Protein AF-A0A949HT37-F1 (afdb_monomer_lite)

Structure (mmCIF, N/CA/C/O backbone):
data_AF-A0A949HT37-F1
#
_entry.id   AF-A0A949HT37-F1
#
loop_
_atom_site.group_PDB
_atom_site.id
_atom_site.type_symbol
_atom_site.label_atom_id
_atom_site.label_alt_id
_atom_site.label_comp_id
_atom_site.label_asym_id
_atom_site.label_entity_id
_atom_site.label_seq_id
_atom_site.pdbx_PDB_ins_code
_atom_site.Cartn_x
_atom_site.Cartn_y
_atom_site.Cartn_z
_atom_site.occupancy
_atom_site.B_iso_or_equiv
_atom_site.auth_seq_id
_atom_site.auth_comp_id
_atom_site.auth_asym_id
_atom_site.auth_atom_id
_atom_site.pdbx_PDB_model_num
ATOM 1 N N . MET A 1 1 ? 26.717 -20.169 -54.890 1.00 61.38 1 MET A N 1
ATOM 2 C CA . MET A 1 1 ? 25.660 -19.777 -53.922 1.00 61.38 1 MET A CA 1
ATOM 3 C C . MET A 1 1 ? 26.079 -19.974 -52.463 1.00 61.38 1 MET A C 1
ATOM 5 O O . MET A 1 1 ? 25.908 -19.043 -51.692 1.00 61.38 1 MET A O 1
ATOM 9 N N . LYS A 1 2 ? 26.698 -21.104 -52.083 1.00 57.56 2 LYS A N 1
ATOM 10 C CA . LYS A 1 2 ? 27.120 -21.388 -50.691 1.00 57.56 2 LYS A CA 1
ATOM 11 C C . LYS A 1 2 ? 28.083 -20.354 -50.069 1.00 57.56 2 LYS A C 1
ATOM 13 O O . LYS A 1 2 ? 27.926 -20.002 -48.909 1.00 57.56 2 LYS A O 1
ATOM 18 N N . THR A 1 3 ? 29.009 -19.794 -50.848 1.00 64.50 3 THR A N 1
ATOM 19 C CA . THR A 1 3 ? 29.958 -18.765 -50.374 1.00 64.50 3 THR A CA 1
ATOM 20 C C . THR A 1 3 ? 29.303 -17.422 -50.043 1.00 64.50 3 THR A C 1
ATOM 22 O O . THR A 1 3 ? 29.755 -16.734 -49.137 1.00 64.50 3 THR A O 1
ATOM 25 N N . ARG A 1 4 ? 28.202 -17.063 -50.717 1.00 68.31 4 ARG A N 1
ATOM 26 C CA . ARG A 1 4 ? 27.452 -15.828 -50.428 1.00 68.31 4 ARG A CA 1
ATOM 27 C C . ARG A 1 4 ? 26.664 -15.936 -49.120 1.00 68.31 4 ARG A C 1
ATOM 29 O O . ARG A 1 4 ? 26.586 -14.967 -48.380 1.00 68.31 4 ARG A O 1
ATOM 36 N N . ILE A 1 5 ? 26.146 -17.126 -48.814 1.00 70.75 5 ILE A N 1
ATOM 37 C CA . ILE A 1 5 ? 25.406 -17.397 -47.571 1.00 70.75 5 ILE A CA 1
ATOM 38 C C . ILE A 1 5 ? 26.344 -17.328 -46.357 1.00 70.75 5 ILE A C 1
ATOM 40 O O . ILE A 1 5 ? 26.002 -16.699 -45.360 1.00 70.75 5 ILE A O 1
ATOM 44 N N . LEU A 1 6 ? 27.553 -17.891 -46.465 1.00 70.12 6 LEU A N 1
ATOM 45 C CA . LEU A 1 6 ? 28.562 -17.803 -45.401 1.00 70.12 6 LEU A CA 1
ATOM 46 C C . LEU A 1 6 ? 29.015 -16.358 -45.143 1.00 70.12 6 LEU A C 1
ATOM 48 O O . LEU A 1 6 ? 29.219 -15.977 -43.994 1.00 70.12 6 LEU A O 1
ATOM 52 N N . PHE A 1 7 ? 29.111 -15.535 -46.191 1.00 75.19 7 PHE A N 1
ATOM 53 C CA . PHE A 1 7 ? 29.490 -14.128 -46.049 1.00 75.19 7 PHE A CA 1
ATOM 54 C C . PHE A 1 7 ? 28.403 -13.300 -45.344 1.00 75.19 7 PHE A C 1
ATOM 56 O O . PHE A 1 7 ? 28.711 -12.514 -44.453 1.00 75.19 7 PHE A O 1
ATOM 63 N N . VAL A 1 8 ? 27.125 -13.515 -45.679 1.00 76.19 8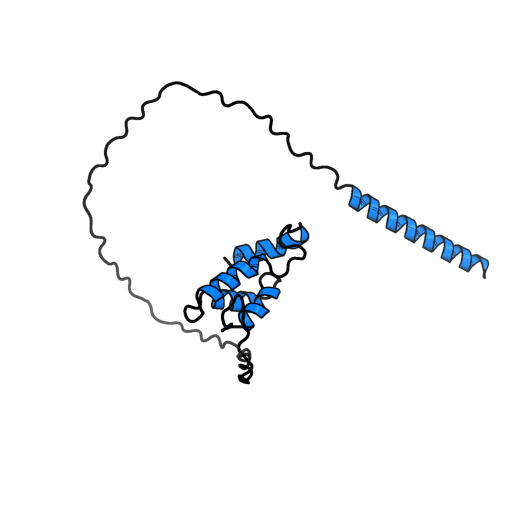 VAL A N 1
ATOM 64 C CA . VAL A 1 8 ? 25.994 -12.817 -45.037 1.00 76.19 8 VAL A CA 1
ATOM 65 C C . VAL A 1 8 ? 25.850 -13.216 -43.566 1.00 76.19 8 VAL A C 1
ATOM 67 O O . VAL A 1 8 ? 25.657 -12.347 -42.717 1.00 76.19 8 VAL A O 1
ATOM 70 N N . ALA A 1 9 ? 26.006 -14.504 -43.247 1.00 74.75 9 ALA A N 1
ATOM 71 C CA . ALA A 1 9 ? 25.986 -14.973 -41.863 1.00 74.75 9 ALA A CA 1
ATOM 72 C C . ALA A 1 9 ? 27.134 -14.360 -41.040 1.00 74.75 9 ALA A C 1
ATOM 74 O O . ALA A 1 9 ? 26.908 -13.899 -39.924 1.00 74.75 9 ALA A O 1
ATOM 75 N N . GLY A 1 10 ? 28.342 -14.276 -41.611 1.00 80.12 10 GLY A N 1
ATOM 76 C CA . GLY A 1 10 ? 29.484 -13.631 -40.960 1.00 80.12 10 GLY A CA 1
ATOM 77 C C . GLY A 1 10 ? 29.253 -12.143 -40.678 1.00 80.12 10 GLY A C 1
ATOM 78 O O . GLY A 1 10 ? 29.500 -11.682 -39.566 1.00 80.12 10 GLY A O 1
ATOM 79 N N . VAL A 1 11 ? 28.713 -11.396 -41.647 1.00 84.94 11 VAL A N 1
ATOM 80 C CA . VAL A 1 11 ? 28.423 -9.959 -41.490 1.00 84.94 11 VAL A CA 1
ATOM 81 C C . VAL A 1 11 ? 27.362 -9.706 -40.412 1.00 84.94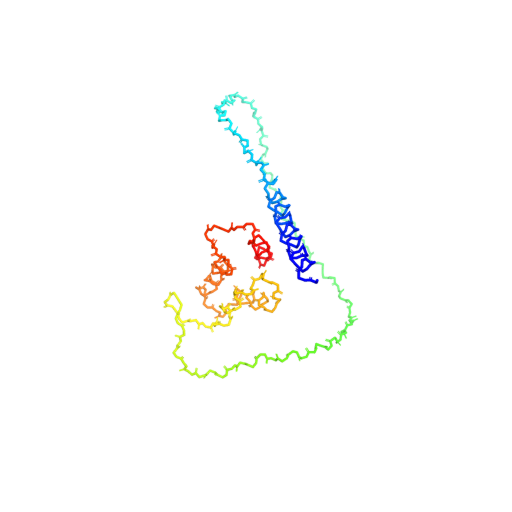 11 VAL A C 1
ATOM 83 O O . VAL A 1 11 ? 27.522 -8.784 -39.614 1.00 84.94 11 VAL A O 1
ATOM 86 N N . MET A 1 12 ? 26.322 -10.542 -40.328 1.00 83.19 12 MET A N 1
ATOM 87 C CA . MET A 1 12 ? 25.287 -10.417 -39.292 1.00 83.19 12 MET A CA 1
ATOM 88 C C . MET A 1 12 ? 25.827 -10.653 -37.877 1.00 83.19 12 MET A C 1
ATOM 90 O O . MET A 1 12 ? 25.460 -9.926 -36.955 1.00 83.19 12 MET A O 1
ATOM 94 N N . VAL A 1 13 ? 26.734 -11.618 -37.698 1.00 87.19 13 VAL A N 1
ATOM 95 C CA . VAL A 1 13 ? 27.365 -11.874 -36.392 1.00 87.19 13 VAL A CA 1
ATOM 96 C C . VAL A 1 13 ? 28.237 -10.692 -35.968 1.00 87.19 13 VAL A C 1
ATOM 98 O O . VAL A 1 13 ? 28.165 -10.256 -34.821 1.00 87.19 13 VAL A O 1
ATOM 101 N N . VAL A 1 14 ? 29.011 -10.117 -36.892 1.00 85.88 14 VAL A N 1
ATOM 102 C CA . VAL A 1 14 ? 29.841 -8.936 -36.602 1.00 85.88 14 VAL A CA 1
ATOM 103 C C . VAL A 1 14 ? 28.974 -7.725 -36.241 1.00 85.88 14 VAL A C 1
ATOM 105 O O . VAL A 1 14 ? 29.271 -7.035 -35.267 1.00 85.88 14 VAL A O 1
ATOM 108 N N . LEU A 1 15 ? 27.867 -7.498 -36.955 1.00 85.88 15 LEU A N 1
ATOM 109 C CA . LEU A 1 15 ? 26.906 -6.436 -36.633 1.00 85.88 15 LEU A CA 1
ATOM 110 C C . LEU A 1 15 ? 26.286 -6.617 -35.243 1.00 85.88 15 LEU A C 1
ATOM 112 O O . LEU A 1 15 ? 26.249 -5.658 -34.474 1.00 85.88 15 LEU A O 1
ATOM 116 N N . ALA A 1 16 ? 25.875 -7.837 -34.885 1.00 83.25 16 ALA A N 1
ATOM 117 C CA . ALA A 1 16 ? 25.324 -8.132 -33.563 1.00 83.25 16 ALA A CA 1
ATOM 118 C C . ALA A 1 16 ? 26.333 -7.829 -32.439 1.00 83.25 16 ALA A C 1
ATOM 120 O O . ALA A 1 16 ? 25.987 -7.181 -31.447 1.00 83.25 16 ALA A O 1
ATOM 121 N N . ILE A 1 17 ? 27.604 -8.206 -32.623 1.00 85.69 17 ILE A N 1
ATOM 122 C CA . ILE A 1 17 ? 28.677 -7.933 -31.653 1.00 85.69 17 ILE A CA 1
ATOM 123 C C . ILE A 1 17 ? 28.914 -6.424 -31.498 1.00 85.69 17 ILE A C 1
ATOM 125 O O . ILE A 1 17 ? 29.035 -5.938 -30.372 1.00 85.69 17 ILE A O 1
ATOM 129 N N . ILE A 1 18 ? 28.927 -5.665 -32.600 1.00 86.38 18 ILE A N 1
ATOM 130 C CA . ILE A 1 18 ? 29.091 -4.203 -32.559 1.00 86.38 18 ILE A CA 1
ATOM 131 C C . ILE A 1 18 ? 27.913 -3.550 -31.824 1.00 86.38 18 ILE A C 1
ATOM 133 O O . ILE A 1 18 ? 28.127 -2.693 -30.967 1.00 86.38 18 ILE A O 1
ATOM 137 N N . THR A 1 19 ? 26.674 -3.977 -32.090 1.00 81.75 19 THR A N 1
ATOM 138 C CA . THR A 1 19 ? 25.497 -3.427 -31.396 1.00 81.75 19 THR A CA 1
ATOM 139 C C . THR A 1 19 ? 25.506 -3.716 -29.894 1.00 81.75 19 THR A C 1
ATOM 141 O O . THR A 1 19 ? 25.192 -2.824 -29.104 1.00 81.75 19 THR A O 1
ATOM 144 N N . ALA A 1 20 ? 25.941 -4.911 -29.481 1.00 83.00 20 ALA A N 1
ATOM 145 C CA . ALA A 1 20 ? 26.067 -5.267 -28.070 1.00 83.00 20 ALA A CA 1
ATOM 146 C C . ALA A 1 20 ? 27.143 -4.426 -27.359 1.00 83.00 20 ALA A C 1
ATOM 148 O O . ALA A 1 20 ? 26.904 -3.919 -26.263 1.00 83.00 20 ALA A O 1
ATOM 149 N N . GLN A 1 21 ? 28.297 -4.207 -28.001 1.00 77.56 21 GLN A N 1
ATOM 150 C CA . GLN A 1 21 ? 29.368 -3.354 -27.469 1.00 77.56 21 GLN A CA 1
ATOM 151 C C . GLN A 1 21 ? 28.911 -1.902 -27.271 1.00 77.56 21 GLN A C 1
ATOM 153 O O . GLN A 1 21 ? 29.155 -1.321 -26.215 1.00 77.56 21 GLN A O 1
ATOM 158 N N . VAL A 1 22 ? 28.175 -1.326 -28.229 1.00 81.31 22 VAL A N 1
ATOM 159 C CA . VAL A 1 22 ? 27.661 0.051 -28.111 1.00 81.31 22 VAL A CA 1
ATOM 160 C C . VAL A 1 22 ? 26.646 0.188 -26.967 1.00 81.31 22 VAL A C 1
ATOM 162 O O . VAL A 1 22 ? 26.676 1.195 -26.254 1.00 81.31 22 VAL A O 1
ATOM 165 N N . LEU A 1 23 ? 25.784 -0.812 -26.739 1.00 74.50 23 LEU A N 1
ATOM 166 C CA . LEU A 1 23 ? 24.853 -0.805 -25.601 1.00 74.50 23 LEU A CA 1
ATOM 167 C C . LEU A 1 23 ? 25.593 -0.845 -24.252 1.00 74.50 23 LEU A C 1
ATOM 169 O O . LEU A 1 23 ? 25.264 -0.077 -23.347 1.00 74.50 23 LEU A O 1
ATOM 173 N N . ILE A 1 24 ? 26.623 -1.688 -24.131 1.00 75.25 24 ILE A N 1
ATOM 174 C CA . ILE A 1 24 ? 27.413 -1.836 -22.898 1.00 75.25 24 ILE A CA 1
ATOM 175 C C . ILE A 1 24 ? 28.224 -0.565 -22.606 1.00 75.25 24 ILE A C 1
ATOM 177 O O . ILE A 1 24 ? 28.269 -0.114 -21.458 1.00 75.25 24 ILE A O 1
ATOM 181 N N . SER A 1 25 ? 28.822 0.062 -23.626 1.00 67.50 25 SER A N 1
ATOM 182 C CA . SER A 1 25 ? 29.553 1.326 -23.460 1.00 67.50 25 SER A CA 1
ATOM 183 C C . SER A 1 25 ? 28.646 2.488 -23.049 1.00 67.50 25 SER A C 1
ATOM 185 O O . SER A 1 25 ? 29.049 3.299 -22.221 1.00 67.50 25 SER A O 1
ATOM 187 N N . ARG A 1 26 ? 27.406 2.563 -23.555 1.00 69.81 26 ARG A N 1
ATOM 188 C CA . ARG A 1 26 ? 26.448 3.600 -23.124 1.00 69.81 26 ARG A CA 1
ATOM 189 C C . ARG A 1 26 ? 26.009 3.432 -21.671 1.00 69.81 26 ARG A C 1
ATOM 191 O O . ARG A 1 26 ? 25.834 4.429 -20.978 1.00 69.81 26 ARG A O 1
ATOM 198 N N . HIS A 1 27 ? 25.882 2.195 -21.195 1.00 58.91 27 HIS A N 1
ATOM 199 C CA . HIS A 1 27 ? 25.492 1.919 -19.811 1.00 58.91 27 HIS A CA 1
ATOM 200 C C . HIS A 1 27 ? 26.626 2.180 -18.800 1.00 58.91 27 HIS A C 1
ATOM 202 O O . HIS A 1 27 ? 26.377 2.440 -17.627 1.00 58.91 27 HIS A O 1
ATOM 208 N N . SER A 1 28 ? 27.888 2.150 -19.239 1.00 60.50 28 SER A N 1
ATOM 209 C CA . SER A 1 28 ? 29.060 2.301 -18.361 1.00 60.50 28 SER A CA 1
ATOM 210 C C . SER A 1 28 ? 29.554 3.745 -18.189 1.00 60.50 28 SER A C 1
ATOM 212 O O . SER A 1 28 ? 30.434 3.992 -17.362 1.00 60.50 28 SER A O 1
ATOM 214 N N . SER A 1 29 ? 28.951 4.721 -18.880 1.00 54.12 29 SER A N 1
ATOM 215 C CA . SER A 1 29 ? 29.219 6.155 -18.673 1.00 54.12 29 SER A CA 1
ATOM 216 C C . SER A 1 29 ? 28.551 6.754 -17.425 1.00 54.12 29 SER A C 1
ATOM 218 O O . SER A 1 29 ? 28.754 7.932 -17.145 1.00 54.12 29 SER A O 1
ATOM 220 N N . ILE A 1 30 ? 27.836 5.965 -16.616 1.00 56.72 30 ILE A N 1
ATOM 221 C CA . ILE A 1 30 ? 27.421 6.370 -15.263 1.00 56.72 30 ILE A CA 1
ATOM 222 C C . ILE A 1 30 ? 28.535 5.981 -14.270 1.00 56.72 30 ILE A C 1
ATOM 224 O O . ILE A 1 30 ? 28.471 5.000 -13.537 1.00 56.72 30 ILE A O 1
ATOM 228 N N . ARG A 1 31 ? 29.624 6.749 -14.301 1.00 52.25 31 ARG A N 1
ATOM 229 C CA . ARG A 1 31 ? 30.742 6.780 -13.338 1.00 52.25 31 ARG A CA 1
ATOM 230 C C . ARG A 1 31 ? 31.000 8.267 -13.084 1.00 52.25 31 ARG A C 1
ATOM 232 O O . ARG A 1 31 ? 31.114 9.003 -14.050 1.00 52.25 31 ARG A O 1
ATOM 239 N N . LYS A 1 32 ? 31.147 8.821 -11.887 1.00 51.16 32 LYS A N 1
ATOM 240 C CA . LYS A 1 32 ? 31.226 8.367 -10.497 1.00 51.16 32 LYS A CA 1
ATOM 241 C C . LYS A 1 32 ? 30.695 9.562 -9.699 1.00 51.16 32 LYS A C 1
ATOM 243 O O . LYS A 1 32 ? 31.223 10.656 -9.881 1.00 51.16 32 LYS A O 1
ATOM 248 N N . PHE A 1 33 ? 29.688 9.388 -8.851 1.00 52.25 33 PHE A N 1
ATOM 249 C CA . PHE A 1 33 ? 29.377 10.419 -7.864 1.00 52.25 33 PHE A CA 1
ATOM 250 C C . PHE A 1 33 ? 30.279 10.165 -6.657 1.00 52.25 33 PHE A C 1
ATOM 252 O O . PHE A 1 33 ? 30.077 9.216 -5.903 1.00 52.25 33 PHE A O 1
ATOM 259 N N . GLU A 1 34 ? 31.348 10.945 -6.560 1.00 56.03 34 GLU A N 1
ATOM 260 C CA . GLU A 1 34 ? 32.193 11.021 -5.374 1.00 56.03 34 GLU A CA 1
ATOM 261 C C . GLU A 1 34 ? 31.433 11.866 -4.341 1.00 56.03 34 GLU A C 1
ATOM 263 O O . GLU A 1 34 ? 31.155 13.035 -4.621 1.00 56.03 34 GLU A O 1
ATOM 268 N N . PRO A 1 35 ? 31.003 11.307 -3.195 1.00 65.38 35 PRO A N 1
ATOM 269 C CA . PRO A 1 35 ? 30.340 12.116 -2.187 1.00 65.38 35 PRO A CA 1
ATOM 270 C C . PRO A 1 35 ? 31.348 13.134 -1.635 1.00 65.38 35 PRO A C 1
ATOM 272 O O . PRO A 1 35 ? 32.500 12.767 -1.378 1.00 65.38 35 PRO A O 1
ATOM 275 N N . PRO A 1 36 ? 30.951 14.402 -1.429 1.00 65.75 36 PRO A N 1
ATOM 276 C CA . PRO A 1 36 ? 31.818 15.372 -0.787 1.00 65.75 36 PRO A CA 1
ATOM 277 C C . PRO A 1 36 ? 32.190 14.848 0.599 1.00 65.75 36 PRO A C 1
ATOM 279 O O . PRO A 1 36 ? 31.339 14.579 1.446 1.00 65.75 36 PRO A O 1
ATOM 282 N N . ARG A 1 37 ? 33.493 14.672 0.808 1.00 57.62 37 ARG A N 1
ATOM 283 C CA . ARG A 1 37 ? 34.084 14.353 2.099 1.00 57.62 37 ARG A CA 1
ATOM 284 C C . ARG A 1 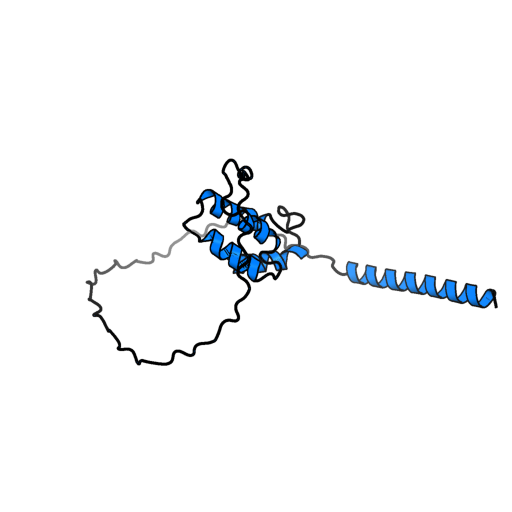37 ? 33.813 15.534 3.025 1.00 57.62 37 ARG A C 1
ATOM 286 O O . ARG A 1 37 ? 34.491 16.553 2.940 1.00 57.62 37 ARG A O 1
ATOM 293 N N . THR A 1 38 ? 32.806 15.409 3.880 1.00 59.16 38 THR A N 1
ATOM 294 C CA . THR A 1 38 ? 32.566 16.352 4.970 1.00 59.16 38 THR A CA 1
ATOM 295 C C . THR A 1 38 ? 33.770 16.290 5.906 1.00 59.16 38 THR A C 1
ATOM 297 O O . THR A 1 38 ? 33.906 15.362 6.703 1.00 59.16 38 THR A O 1
ATOM 300 N N . GLU A 1 39 ? 34.693 17.242 5.772 1.00 57.47 39 GLU A N 1
ATOM 301 C CA . GLU A 1 39 ? 35.688 17.494 6.804 1.00 57.47 39 GLU A CA 1
ATOM 302 C C . GLU A 1 39 ? 34.955 17.892 8.084 1.00 57.47 39 GLU A C 1
ATOM 304 O O . GLU A 1 39 ? 34.189 18.855 8.126 1.00 57.47 39 GLU A O 1
ATOM 309 N N . LEU A 1 40 ? 35.185 17.104 9.130 1.00 56.12 40 LEU A N 1
ATOM 310 C CA . LEU A 1 40 ? 34.707 17.337 10.479 1.00 56.12 40 LEU A CA 1
ATOM 311 C C . LEU A 1 40 ? 35.416 18.578 11.044 1.00 56.12 40 LEU A C 1
ATOM 313 O O . LEU A 1 40 ? 36.448 18.476 11.710 1.00 56.12 40 LEU A O 1
ATOM 317 N N . THR A 1 41 ? 34.884 19.765 10.766 1.00 54.06 41 THR A N 1
ATOM 318 C CA . THR A 1 41 ? 35.311 20.989 11.439 1.00 54.06 41 THR A CA 1
ATOM 319 C C . THR A 1 41 ? 34.818 20.955 12.882 1.00 54.06 41 THR A C 1
ATOM 321 O O . THR A 1 41 ? 33.631 20.994 13.196 1.00 54.06 41 THR A O 1
ATOM 324 N N . LYS A 1 42 ? 35.795 20.822 13.777 1.00 63.47 42 LYS A N 1
ATOM 325 C CA . LYS A 1 42 ? 35.689 20.948 15.230 1.00 63.47 42 LYS A CA 1
ATOM 326 C C . LYS A 1 42 ? 34.826 22.173 15.599 1.00 63.47 42 LYS A C 1
ATOM 328 O O . LYS A 1 42 ? 35.110 23.259 15.093 1.00 63.47 42 LYS A O 1
ATOM 333 N N . PRO A 1 43 ? 33.814 22.047 16.477 1.00 52.00 43 PRO A N 1
ATOM 334 C CA . PRO A 1 43 ? 32.979 23.180 16.852 1.00 52.00 43 PRO A CA 1
ATOM 335 C C . PRO A 1 43 ? 33.803 24.195 17.653 1.00 52.00 43 PRO A C 1
ATOM 337 O O . PRO A 1 43 ? 34.215 23.944 18.787 1.00 52.00 43 PRO A O 1
ATOM 340 N N . THR A 1 44 ? 34.050 25.351 17.042 1.00 55.06 44 THR A N 1
ATOM 341 C CA . THR A 1 44 ? 34.496 26.562 17.732 1.00 55.06 44 THR A CA 1
ATOM 342 C C . THR A 1 44 ? 33.300 27.126 18.482 1.00 55.06 44 THR A C 1
ATOM 344 O O . THR A 1 44 ? 32.320 27.530 17.866 1.00 55.06 44 THR A O 1
ATOM 347 N N . VAL A 1 45 ? 33.376 27.134 19.811 1.00 60.66 45 VAL A N 1
ATOM 348 C CA . VAL A 1 45 ? 32.411 27.796 20.694 1.00 60.66 45 VAL A CA 1
ATOM 349 C C . VAL A 1 45 ? 32.524 29.312 20.492 1.00 60.66 45 VAL A C 1
ATOM 351 O O . VAL A 1 45 ? 33.583 29.866 20.797 1.00 60.66 45 VAL A O 1
ATOM 354 N N . PRO A 1 46 ? 31.479 30.024 20.030 1.00 56.16 46 PRO A N 1
ATOM 355 C CA . PRO A 1 46 ? 31.421 31.466 20.166 1.00 56.16 46 PRO A CA 1
ATOM 356 C C . PRO A 1 46 ? 30.869 31.803 21.554 1.00 56.16 46 PRO A C 1
ATOM 358 O O . PRO A 1 46 ? 29.681 31.673 21.846 1.00 56.16 46 PRO A O 1
ATOM 361 N N . THR A 1 47 ? 31.784 32.231 22.415 1.00 58.50 47 THR A N 1
ATOM 362 C CA . THR A 1 47 ? 31.501 32.992 23.629 1.00 58.50 47 THR A CA 1
ATOM 363 C C . THR A 1 47 ? 31.021 34.403 23.264 1.00 58.50 47 THR A C 1
ATOM 365 O O . THR A 1 47 ? 31.592 35.037 22.382 1.00 58.50 47 THR A O 1
ATOM 368 N N . ALA A 1 48 ? 30.059 34.889 24.057 1.00 50.94 48 ALA A N 1
ATOM 369 C CA . ALA A 1 48 ? 29.656 36.283 24.294 1.00 50.94 48 ALA A CA 1
ATOM 370 C C . ALA A 1 48 ? 28.493 36.893 23.474 1.00 50.94 48 ALA A C 1
ATOM 372 O O . ALA A 1 48 ? 28.654 37.444 22.393 1.00 50.94 48 ALA A O 1
ATOM 373 N N . ALA A 1 49 ? 27.345 36.915 24.162 1.00 53.66 49 ALA A N 1
ATOM 374 C CA . ALA A 1 49 ? 26.579 38.114 24.523 1.00 53.66 49 ALA A CA 1
ATOM 375 C C . ALA A 1 49 ? 25.885 38.938 23.419 1.00 53.66 49 ALA A C 1
ATOM 377 O O . ALA A 1 49 ? 26.429 39.903 22.893 1.00 53.66 49 ALA A O 1
ATOM 378 N N . ALA A 1 50 ? 24.580 38.698 23.269 1.00 51.06 50 ALA A N 1
ATOM 379 C CA . ALA A 1 50 ? 23.606 39.762 23.036 1.00 51.06 50 ALA A CA 1
ATOM 380 C C . ALA A 1 50 ? 22.307 39.429 23.787 1.00 51.06 50 ALA A C 1
ATOM 382 O O . ALA A 1 50 ? 21.566 38.516 23.431 1.00 51.06 50 ALA A O 1
ATOM 383 N N . ILE A 1 51 ? 22.071 40.152 24.880 1.00 55.66 51 ILE A N 1
ATOM 384 C CA . ILE A 1 51 ? 20.847 40.106 25.682 1.00 55.66 51 ILE A CA 1
ATOM 385 C C . ILE A 1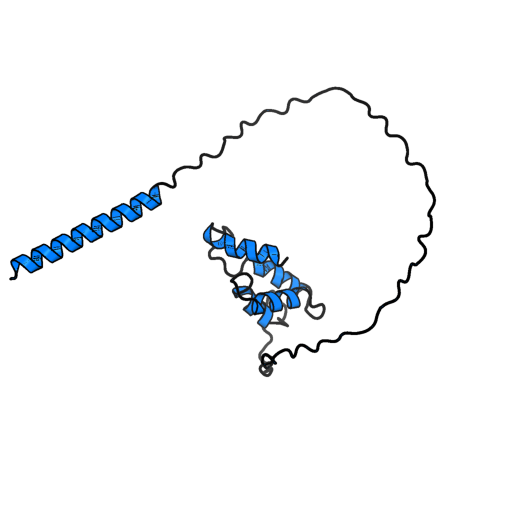 51 ? 19.725 40.724 24.839 1.00 55.66 51 ILE A C 1
ATOM 387 O O . ILE A 1 51 ? 19.659 41.945 24.702 1.00 55.66 51 ILE A O 1
ATOM 391 N N . ILE A 1 52 ? 18.836 39.900 24.279 1.00 55.94 52 ILE A N 1
ATOM 392 C CA . ILE A 1 52 ? 17.551 40.379 23.760 1.00 55.94 52 ILE A CA 1
ATOM 393 C C . ILE A 1 52 ? 16.570 40.383 24.930 1.00 55.94 52 ILE A C 1
ATOM 395 O O . ILE A 1 52 ? 16.154 39.348 25.447 1.00 55.94 52 ILE A O 1
ATOM 399 N N . LYS A 1 53 ? 16.245 41.594 25.373 1.00 53.44 53 LYS A N 1
ATOM 400 C CA . LYS A 1 53 ? 15.220 41.899 26.365 1.00 53.44 53 LYS A CA 1
ATOM 401 C C . LYS A 1 53 ? 13.859 41.479 25.802 1.00 53.44 53 LYS A C 1
ATOM 403 O O . LYS A 1 53 ? 13.337 42.147 24.917 1.00 53.44 53 LYS A O 1
ATOM 408 N N . VAL A 1 54 ? 13.308 40.374 26.299 1.00 62.50 54 VAL A N 1
ATOM 409 C CA . VAL A 1 54 ? 11.937 39.929 26.010 1.00 62.50 54 VAL A CA 1
ATOM 410 C C . VAL A 1 54 ? 10.966 40.832 26.785 1.00 62.50 54 VAL A C 1
ATOM 412 O O . VAL A 1 54 ? 11.024 40.835 28.018 1.00 62.50 54 VAL A O 1
ATOM 415 N N . PRO A 1 55 ? 10.099 41.629 26.133 1.00 55.88 55 PRO A N 1
ATOM 416 C CA . PRO A 1 55 ? 8.981 42.256 26.822 1.00 55.88 55 PRO A CA 1
ATOM 417 C C . PRO A 1 55 ? 7.912 41.205 27.156 1.00 55.88 55 PRO A C 1
ATOM 419 O O . PRO A 1 55 ? 7.625 40.305 26.369 1.00 55.88 55 PRO A O 1
ATOM 422 N N . ALA A 1 56 ? 7.369 41.321 28.366 1.00 64.88 56 ALA A N 1
ATOM 423 C CA . ALA A 1 56 ? 6.342 40.453 28.928 1.00 64.88 56 ALA A CA 1
ATOM 424 C C . ALA A 1 56 ? 5.054 40.438 28.076 1.00 64.88 56 ALA A C 1
ATOM 426 O O . ALA A 1 56 ? 4.706 41.471 27.503 1.00 64.88 56 ALA A O 1
ATOM 427 N N . PRO A 1 57 ? 4.312 39.316 28.023 1.00 61.62 57 PRO A N 1
ATOM 428 C CA . PRO A 1 57 ? 3.022 39.277 27.349 1.00 61.62 57 PRO A CA 1
ATOM 429 C C . PRO A 1 57 ? 1.983 40.077 28.146 1.00 61.62 57 PRO A C 1
ATOM 431 O O . PRO A 1 57 ? 1.609 39.716 29.266 1.00 61.62 57 PRO A O 1
ATOM 434 N N . GLU A 1 58 ? 1.522 41.176 27.551 1.00 58.16 58 GLU A N 1
ATOM 435 C CA . GLU A 1 58 ? 0.318 41.886 27.969 1.00 58.16 58 GLU A CA 1
ATOM 436 C C . GLU A 1 58 ? -0.907 40.980 27.808 1.00 58.16 58 GLU A C 1
ATOM 438 O O . GLU A 1 58 ? -1.103 40.302 26.800 1.00 58.16 58 GLU A O 1
ATOM 443 N N . LYS A 1 59 ? -1.734 40.962 28.853 1.00 57.88 59 LYS A N 1
ATOM 444 C CA . LYS A 1 59 ? -3.024 40.280 28.888 1.00 57.88 59 LYS A CA 1
ATOM 445 C C . LYS A 1 59 ? -4.025 41.111 28.087 1.00 57.88 59 LYS A C 1
ATOM 447 O O . LYS A 1 59 ? -4.533 42.098 28.615 1.00 57.88 59 LYS A O 1
ATOM 452 N N . THR A 1 60 ? -4.337 40.712 26.858 1.00 57.72 60 THR A N 1
ATOM 453 C CA . THR A 1 60 ? -5.440 41.321 26.098 1.00 57.72 60 THR A CA 1
ATOM 454 C C . THR A 1 60 ? -6.692 40.430 26.176 1.00 57.72 60 THR A C 1
ATOM 456 O O . THR A 1 60 ? -6.600 39.237 25.880 1.00 57.72 60 THR A O 1
ATOM 459 N N . PRO A 1 61 ? -7.841 40.967 26.633 1.00 56.81 61 PRO A N 1
ATOM 460 C CA . PRO A 1 61 ? -9.084 40.221 26.832 1.00 56.81 61 PRO A CA 1
ATOM 461 C C . PRO A 1 61 ? -9.735 39.663 25.562 1.00 56.81 61 PRO A C 1
ATOM 463 O O . PRO A 1 61 ? -9.656 40.239 24.483 1.00 56.81 61 PRO A O 1
ATOM 466 N N . LEU A 1 62 ? -10.440 38.551 25.779 1.00 57.75 62 LEU A N 1
ATOM 467 C CA . LEU A 1 62 ? -11.366 37.857 24.890 1.00 57.75 62 LEU A CA 1
ATOM 468 C C . LEU A 1 62 ? -12.394 38.833 24.274 1.00 57.75 62 LEU A C 1
ATOM 470 O O . LEU A 1 62 ? -13.293 39.298 24.975 1.00 57.75 62 LEU A O 1
ATOM 474 N N . GLU A 1 63 ? -12.302 39.098 22.970 1.00 56.00 63 GLU A N 1
ATOM 475 C CA . GLU A 1 63 ? -13.408 39.672 22.199 1.00 56.00 63 GLU A CA 1
ATOM 476 C C . GLU A 1 63 ? -14.116 38.578 21.399 1.00 56.00 63 GLU A C 1
ATOM 478 O O . GLU A 1 63 ? -13.517 37.793 20.662 1.00 56.00 63 GLU A O 1
ATOM 483 N N . ALA A 1 64 ? -15.425 38.519 21.620 1.00 54.50 64 ALA A N 1
ATOM 484 C CA . ALA A 1 64 ? -16.359 37.608 21.001 1.00 54.50 64 ALA A CA 1
ATOM 485 C C . ALA A 1 64 ? -16.491 37.902 19.502 1.00 54.50 64 ALA A C 1
ATOM 487 O O . ALA A 1 64 ? -16.975 38.961 19.105 1.00 54.50 64 ALA A O 1
ATOM 488 N N . ILE A 1 65 ? -16.125 36.932 18.666 1.00 54.97 65 ILE A N 1
ATOM 489 C CA . ILE A 1 65 ? -16.496 36.935 17.251 1.00 54.97 65 ILE A CA 1
ATOM 490 C C . ILE A 1 65 ? -17.894 36.337 17.116 1.00 54.97 65 ILE A C 1
ATOM 492 O O . ILE A 1 65 ? -18.115 35.128 17.184 1.00 54.97 65 ILE A O 1
ATOM 496 N N . THR A 1 66 ? -18.838 37.258 16.981 1.00 47.19 66 THR A N 1
ATOM 497 C CA . THR A 1 66 ? -20.240 37.052 16.652 1.00 47.19 66 THR A CA 1
ATOM 498 C C . THR A 1 66 ? -20.400 36.314 15.324 1.00 47.19 66 THR A C 1
ATOM 500 O O . THR A 1 66 ? -19.780 36.635 14.313 1.00 47.19 66 THR A O 1
ATOM 503 N N . SER A 1 67 ? -21.297 35.335 15.371 1.00 50.69 67 SER A N 1
ATOM 504 C CA . SER A 1 67 ? -21.858 34.551 14.277 1.00 50.69 67 SER A CA 1
ATOM 505 C C . SER A 1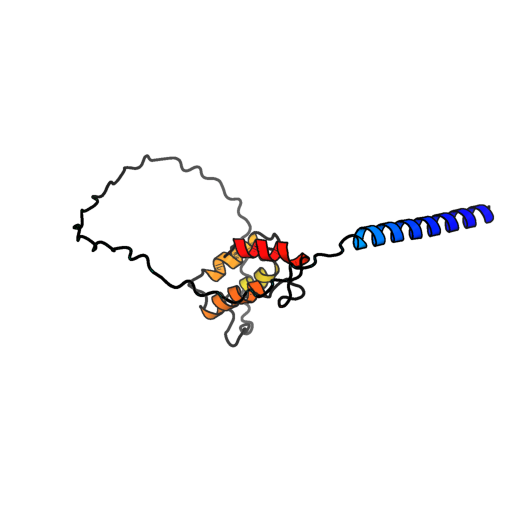 67 ? -22.260 35.411 13.070 1.00 50.69 67 SER A C 1
ATOM 507 O O . SER A 1 67 ? -23.138 36.264 13.186 1.00 50.69 67 SER A O 1
ATOM 509 N N . SER A 1 68 ? -21.662 35.150 11.903 1.00 55.28 68 SER A N 1
ATOM 510 C CA . SER A 1 68 ? -22.183 35.609 10.611 1.00 55.28 68 SER A CA 1
ATOM 511 C C . SER A 1 68 ? -22.665 34.395 9.824 1.00 55.28 68 SER A C 1
ATOM 513 O O . SER A 1 68 ? -21.912 33.710 9.133 1.00 55.28 68 SER A O 1
ATOM 515 N N . ARG A 1 69 ? -23.948 34.092 10.022 1.00 46.62 69 ARG A N 1
ATOM 516 C CA . ARG A 1 69 ? -24.743 33.152 9.236 1.00 46.62 69 ARG A CA 1
ATOM 517 C C . ARG A 1 69 ? -25.034 33.832 7.901 1.00 46.62 69 ARG A C 1
ATOM 519 O O . ARG A 1 69 ? -25.900 34.696 7.842 1.00 46.62 69 ARG A O 1
ATOM 526 N N . GLN A 1 70 ? -24.281 33.482 6.865 1.00 52.19 70 GLN A N 1
ATOM 527 C CA . GLN A 1 70 ? -24.555 33.947 5.511 1.00 52.19 70 GLN A CA 1
ATOM 528 C C . GLN A 1 70 ? -25.453 32.931 4.808 1.00 52.19 70 GLN A C 1
ATOM 530 O O . GLN A 1 70 ? -25.098 31.762 4.655 1.00 52.19 70 GLN A O 1
ATOM 535 N N . ASP A 1 71 ? -26.646 33.401 4.461 1.00 52.09 71 ASP A N 1
ATOM 536 C CA . ASP A 1 71 ? -27.708 32.650 3.814 1.00 52.09 71 ASP A CA 1
ATOM 537 C C . ASP A 1 71 ? -27.291 32.064 2.460 1.00 52.09 71 ASP A C 1
ATOM 539 O O . ASP A 1 71 ? -26.587 32.674 1.651 1.00 52.09 71 ASP A O 1
ATOM 543 N N . ALA A 1 72 ? -27.777 30.847 2.236 1.00 51.34 72 ALA A N 1
ATOM 544 C CA . ALA A 1 72 ? -27.654 30.083 1.011 1.00 51.34 72 ALA A CA 1
ATOM 545 C C . ALA A 1 72 ? -28.491 30.680 -0.134 1.00 51.34 72 ALA A C 1
ATOM 547 O O . ALA A 1 72 ? -29.631 31.096 0.086 1.00 51.34 72 ALA A O 1
ATOM 548 N N . PRO A 1 73 ? -28.024 30.560 -1.386 1.00 55.81 73 PRO A N 1
ATOM 549 C CA . PRO A 1 73 ? -28.897 30.426 -2.538 1.00 55.81 73 PRO A CA 1
ATOM 550 C C . PRO A 1 73 ? -29.095 28.945 -2.873 1.00 55.81 73 PRO A C 1
ATOM 552 O O . PRO A 1 73 ? -28.151 28.166 -3.006 1.00 55.81 73 PRO A O 1
ATOM 555 N N . ALA A 1 74 ? -30.364 28.581 -3.014 1.00 46.88 74 ALA A N 1
ATOM 556 C CA . ALA A 1 74 ? -30.822 27.285 -3.468 1.00 46.88 74 ALA A CA 1
ATOM 557 C C . ALA A 1 74 ? -30.471 27.008 -4.944 1.00 46.88 74 ALA A C 1
ATOM 559 O O . ALA A 1 74 ? -30.408 27.916 -5.768 1.00 46.88 74 ALA A O 1
ATOM 560 N N . ALA A 1 75 ? -30.408 25.706 -5.241 1.00 44.94 75 ALA A N 1
ATOM 561 C CA . ALA A 1 75 ? -30.587 25.058 -6.541 1.00 44.94 75 ALA A CA 1
ATOM 562 C C . ALA A 1 75 ? -29.423 25.090 -7.553 1.00 44.94 75 ALA A C 1
ATOM 564 O O . ALA A 1 75 ? -29.252 26.025 -8.328 1.00 44.94 75 ALA A O 1
ATOM 565 N N . SER A 1 76 ? -28.753 23.939 -7.684 1.00 44.25 76 SER A N 1
ATOM 566 C CA . SER A 1 76 ? -28.864 23.102 -8.894 1.00 44.25 76 SER A CA 1
ATOM 567 C C . SER A 1 76 ? -28.295 21.708 -8.625 1.00 44.25 76 SER A C 1
ATOM 569 O O . SER A 1 76 ? -27.087 21.494 -8.621 1.00 44.25 76 SER A O 1
ATOM 571 N N . ALA A 1 77 ? -29.192 20.751 -8.379 1.00 45.09 77 ALA A N 1
ATOM 572 C CA . ALA A 1 77 ? -28.872 19.333 -8.382 1.00 45.09 77 ALA A CA 1
ATOM 573 C C . ALA A 1 77 ? -28.784 18.857 -9.838 1.00 45.09 77 ALA A C 1
ATOM 575 O O . ALA A 1 77 ? -29.797 18.531 -10.457 1.00 45.09 77 ALA A O 1
ATOM 576 N N . THR A 1 78 ? -27.576 18.817 -10.393 1.00 41.03 78 THR A N 1
ATOM 577 C CA . THR A 1 78 ? -27.320 18.070 -11.626 1.00 41.03 78 THR A CA 1
ATOM 578 C C . THR A 1 78 ? -27.045 16.627 -11.231 1.00 41.03 78 THR A C 1
ATOM 580 O O . THR A 1 78 ? -25.967 16.282 -10.753 1.00 41.03 78 THR A O 1
ATOM 583 N N . SER A 1 79 ? -28.071 15.791 -11.380 1.00 42.62 79 SER A N 1
ATOM 584 C CA . SER A 1 79 ? -27.989 14.339 -11.266 1.00 42.62 79 SER A CA 1
ATOM 585 C C . SER A 1 79 ? -27.093 13.802 -12.386 1.00 42.62 79 SER A C 1
ATOM 587 O O . SER A 1 79 ? -27.551 13.513 -13.492 1.00 42.62 79 SER A O 1
ATOM 589 N N . THR A 1 80 ? -25.791 13.700 -12.119 1.00 41.28 80 THR A N 1
ATOM 590 C CA . THR A 1 80 ? -24.886 12.901 -12.945 1.00 41.28 80 THR A CA 1
ATOM 591 C C . THR A 1 80 ? -25.074 11.450 -12.539 1.00 41.28 80 THR A C 1
ATOM 593 O O . THR A 1 80 ? -24.629 11.000 -11.487 1.00 41.28 80 THR A O 1
ATOM 596 N N . LYS A 1 81 ? -25.812 10.743 -13.388 1.00 43.28 81 LYS A N 1
ATOM 597 C CA . LYS A 1 81 ? -26.035 9.302 -13.376 1.00 43.28 81 LYS A CA 1
ATOM 598 C C . LYS A 1 81 ? -24.678 8.586 -13.349 1.00 43.28 81 LYS A C 1
ATOM 600 O O . LYS A 1 81 ? -24.036 8.440 -14.386 1.00 43.28 81 LYS A O 1
ATOM 605 N N . VAL A 1 82 ? -24.243 8.178 -12.158 1.00 44.38 82 VAL A N 1
ATOM 606 C CA . VAL A 1 82 ? -23.124 7.250 -11.966 1.00 44.38 82 VAL A CA 1
ATOM 607 C C . VAL A 1 82 ? -23.487 5.964 -12.717 1.00 44.38 82 VAL A C 1
ATOM 609 O O . VAL A 1 82 ? -24.552 5.400 -12.447 1.00 44.38 82 VAL A O 1
ATOM 612 N N . PRO A 1 83 ? -22.686 5.504 -13.694 1.00 51.91 83 PRO A N 1
ATOM 613 C CA . PRO A 1 83 ? -22.867 4.168 -14.217 1.00 51.91 83 PRO A CA 1
ATOM 614 C C . PRO A 1 83 ? -22.531 3.212 -13.080 1.00 51.91 83 PRO A C 1
ATOM 616 O O . PRO A 1 83 ? -21.428 3.237 -12.544 1.00 51.91 83 PRO A O 1
ATOM 619 N N . THR A 1 84 ? -23.534 2.428 -12.697 1.00 50.47 84 THR A N 1
ATOM 620 C CA . THR A 1 84 ? -23.447 1.237 -11.861 1.00 50.47 84 THR A CA 1
ATOM 621 C C . THR A 1 84 ? -22.266 0.379 -12.316 1.00 50.47 84 THR A C 1
ATOM 623 O O . THR A 1 84 ? -22.404 -0.478 -13.185 1.00 50.47 84 THR A O 1
ATOM 626 N N . GLY A 1 85 ? -21.093 0.644 -11.743 1.00 44.44 85 GLY A N 1
ATOM 627 C CA . GLY A 1 85 ? -20.049 -0.348 -11.599 1.00 44.44 85 GLY A CA 1
ATOM 628 C C . GLY A 1 85 ? -20.640 -1.428 -10.715 1.00 44.44 85 GLY A C 1
ATOM 629 O O . GLY A 1 85 ? -21.144 -1.142 -9.628 1.00 44.44 85 GLY A O 1
ATOM 630 N N . THR A 1 86 ? -20.705 -2.630 -11.268 1.00 46.84 86 THR A N 1
ATOM 631 C CA . THR A 1 86 ? -21.037 -3.876 -10.593 1.00 46.84 86 THR A CA 1
ATOM 632 C C . THR A 1 86 ? -20.577 -3.800 -9.136 1.00 46.84 86 THR A C 1
ATOM 634 O O . THR A 1 86 ? -19.374 -3.655 -8.923 1.00 46.84 86 THR A O 1
ATOM 637 N N . PRO A 1 87 ? -21.472 -3.859 -8.129 1.00 46.19 87 PRO A N 1
ATOM 638 C CA . PRO A 1 87 ? -21.001 -4.122 -6.780 1.00 46.19 87 PRO A CA 1
ATOM 639 C C . PRO A 1 87 ? -20.209 -5.419 -6.890 1.00 46.19 87 PRO A C 1
ATOM 641 O O . PRO A 1 87 ? -20.767 -6.411 -7.370 1.00 46.19 87 PRO A O 1
ATOM 644 N N . LEU A 1 88 ? -18.911 -5.384 -6.561 1.00 49.88 88 LEU A N 1
ATOM 645 C CA . LEU A 1 88 ? -18.133 -6.596 -6.350 1.00 49.88 88 LEU A CA 1
ATOM 646 C C . LEU A 1 88 ? -18.994 -7.434 -5.417 1.00 49.88 88 LEU A C 1
ATOM 648 O O . LEU A 1 88 ? -19.236 -7.055 -4.270 1.00 49.88 88 LEU A O 1
ATOM 652 N N . GLN A 1 89 ? -19.606 -8.468 -5.987 1.00 45.75 89 GLN A N 1
ATOM 653 C CA . GLN A 1 89 ? -20.514 -9.315 -5.254 1.00 45.75 89 GLN A CA 1
ATOM 654 C C . GLN A 1 89 ? -19.662 -9.888 -4.144 1.00 45.75 89 GLN A C 1
ATOM 656 O O . GLN A 1 89 ? -18.656 -10.538 -4.417 1.00 45.75 89 GLN A O 1
ATOM 661 N N . THR A 1 90 ? -20.036 -9.550 -2.915 1.00 50.03 90 THR A N 1
ATOM 662 C CA . THR A 1 90 ? -19.566 -10.179 -1.696 1.00 50.03 90 THR A CA 1
ATOM 663 C C . THR A 1 90 ? -19.723 -11.674 -1.918 1.00 50.03 90 THR A C 1
ATOM 665 O O . THR A 1 90 ? -20.833 -12.209 -1.852 1.00 50.03 90 THR A O 1
ATOM 668 N N . GLU A 1 91 ? -18.632 -12.315 -2.330 1.00 50.59 91 GLU A N 1
ATOM 669 C CA . GLU A 1 91 ? -18.606 -13.737 -2.587 1.00 50.59 91 GLU A CA 1
ATOM 670 C C . GLU A 1 91 ? -18.919 -14.397 -1.252 1.00 50.59 91 GLU A C 1
ATOM 672 O O . GLU A 1 91 ? -18.266 -14.174 -0.234 1.00 50.59 91 GLU A O 1
ATOM 677 N N . THR A 1 92 ? -20.056 -15.078 -1.258 1.00 44.66 92 THR A N 1
ATOM 678 C CA . THR A 1 92 ? -20.716 -15.731 -0.139 1.00 44.66 92 THR A CA 1
ATOM 679 C C . THR A 1 92 ? -19.712 -16.334 0.836 1.00 44.66 92 THR A C 1
ATOM 681 O O . THR A 1 92 ? -18.950 -17.225 0.466 1.00 44.66 92 THR A O 1
ATOM 684 N N . ALA A 1 93 ? -19.771 -15.875 2.089 1.00 50.88 93 ALA A N 1
ATOM 685 C CA . ALA A 1 93 ? -19.065 -16.434 3.230 1.00 50.88 93 ALA A CA 1
ATOM 686 C C . ALA A 1 93 ? -19.414 -17.923 3.392 1.00 50.88 93 ALA A C 1
ATOM 688 O O . ALA A 1 93 ? -20.332 -18.305 4.119 1.00 50.88 93 ALA A O 1
ATOM 689 N N . ASN A 1 94 ? -18.674 -18.785 2.700 1.00 52.56 94 ASN A N 1
ATOM 690 C CA . ASN A 1 94 ? -18.419 -20.121 3.195 1.00 52.56 94 ASN A CA 1
ATOM 691 C C . ASN A 1 94 ? -17.656 -19.905 4.503 1.00 52.56 94 ASN A C 1
ATOM 693 O O . ASN A 1 94 ? -16.671 -19.170 4.507 1.00 52.56 94 ASN A O 1
ATOM 697 N N . ALA A 1 95 ? -18.149 -20.454 5.615 1.00 57.28 95 ALA A N 1
ATOM 698 C CA . ALA A 1 95 ? -17.509 -20.348 6.925 1.00 57.28 95 ALA A CA 1
ATOM 699 C C . ALA A 1 95 ? -16.220 -21.189 6.942 1.00 57.28 95 ALA A C 1
ATOM 701 O O . ALA A 1 95 ? -16.096 -22.198 7.637 1.00 57.28 95 ALA A O 1
ATOM 702 N N . GLU A 1 96 ? -15.274 -20.794 6.099 1.00 68.25 96 GLU A N 1
ATOM 703 C CA . GLU A 1 96 ? -13.888 -21.179 6.162 1.00 68.25 96 GLU A CA 1
ATOM 704 C C . GLU A 1 96 ? -13.310 -20.624 7.457 1.00 68.25 96 GLU A C 1
ATOM 706 O O . GLU A 1 96 ? -13.744 -19.599 7.991 1.00 68.25 96 GLU A O 1
ATOM 711 N N . LYS A 1 97 ? -12.360 -21.369 8.019 1.00 82.94 97 LYS A N 1
ATOM 712 C CA . LYS A 1 97 ? -11.694 -20.957 9.251 1.00 82.94 97 LYS A CA 1
ATOM 713 C C . LYS A 1 97 ? -11.152 -19.536 9.059 1.00 82.94 97 LYS A C 1
ATOM 715 O O . LYS A 1 97 ? -10.553 -19.284 8.013 1.00 82.94 97 LYS A O 1
ATOM 720 N N . PRO A 1 98 ? -11.329 -18.643 10.046 1.00 87.31 98 PRO A N 1
ATOM 721 C CA . PRO A 1 98 ? -10.843 -17.278 9.934 1.00 87.31 98 PRO A CA 1
ATOM 722 C C . PRO A 1 98 ? -9.348 -17.285 9.612 1.00 87.31 98 PRO A C 1
ATOM 724 O O . PRO A 1 98 ? -8.570 -18.007 10.246 1.00 87.31 98 PRO A O 1
ATOM 727 N N . ILE A 1 99 ? -8.967 -16.502 8.603 1.00 89.94 99 ILE A N 1
ATOM 728 C CA . ILE A 1 99 ? -7.566 -16.282 8.254 1.00 89.94 99 ILE A CA 1
ATOM 729 C C . ILE A 1 99 ? -6.935 -15.566 9.442 1.00 89.94 99 ILE A C 1
ATOM 731 O O . ILE A 1 99 ? -7.434 -14.534 9.871 1.00 89.94 99 ILE A O 1
ATOM 735 N N . MET A 1 100 ? -5.863 -16.123 9.995 1.00 93.12 100 MET A N 1
ATOM 736 C CA . MET A 1 100 ? -5.152 -15.506 11.112 1.00 93.12 100 MET A CA 1
ATOM 737 C C . MET A 1 100 ? -3.952 -14.726 10.583 1.00 93.12 100 MET A C 1
ATOM 739 O O . MET A 1 100 ? -3.141 -15.283 9.843 1.00 93.12 100 MET A O 1
ATOM 743 N N . TYR A 1 101 ? -3.803 -13.474 11.005 1.00 91.38 101 TYR A N 1
ATOM 744 C CA . TYR A 1 101 ? -2.632 -12.639 10.744 1.00 91.38 101 TYR A CA 1
ATOM 745 C C . TYR A 1 101 ? -2.126 -12.069 12.062 1.00 91.38 101 TYR A C 1
ATOM 747 O O . TYR A 1 101 ? -2.922 -11.613 12.874 1.00 91.38 101 TYR A O 1
ATOM 755 N N . ASN A 1 102 ? -0.822 -12.171 12.329 1.00 92.25 102 ASN A N 1
ATOM 756 C CA . ASN A 1 102 ? -0.210 -11.693 13.578 1.00 92.25 102 ASN A CA 1
ATOM 757 C C . ASN A 1 102 ? -0.958 -12.102 14.872 1.00 92.25 102 ASN A C 1
ATOM 759 O O . ASN A 1 102 ? -0.913 -11.409 15.885 1.00 92.25 102 ASN A O 1
ATOM 763 N N . GLY A 1 103 ? -1.630 -13.261 14.856 1.00 91.25 103 GLY A N 1
ATOM 764 C CA . GLY A 1 103 ? -2.346 -13.814 16.009 1.00 91.25 103 GLY A CA 1
ATOM 765 C C . GLY A 1 103 ? -3.799 -13.353 16.192 1.00 91.25 103 GLY A C 1
ATOM 766 O O . GLY A 1 103 ? -4.407 -13.754 17.184 1.00 91.25 103 GLY A O 1
ATOM 767 N N . TYR A 1 104 ? -4.373 -12.575 15.270 1.00 91.25 104 TYR A N 1
ATOM 768 C CA . TYR A 1 104 ? -5.793 -12.195 15.271 1.00 91.25 104 TYR A CA 1
ATOM 769 C C . TYR A 1 104 ? -6.489 -12.606 13.957 1.00 91.25 104 TYR A C 1
ATOM 771 O O . TYR A 1 104 ? -5.817 -12.779 12.937 1.00 91.25 104 TYR A O 1
ATOM 779 N N . PRO A 1 105 ? -7.819 -12.823 13.968 1.00 94.19 105 PRO A N 1
ATOM 780 C CA . PRO A 1 105 ? -8.570 -13.107 12.750 1.00 94.19 105 PRO A CA 1
ATOM 781 C C . PRO A 1 105 ? -8.648 -11.854 11.873 1.00 94.19 105 PRO A C 1
ATOM 783 O O . PRO A 1 105 ? -9.003 -10.789 12.362 1.00 94.19 105 PRO A O 1
ATOM 786 N N . VAL A 1 106 ? -8.325 -11.995 10.591 1.00 94.88 106 VAL A N 1
ATOM 787 C CA . VAL A 1 106 ? -8.440 -10.937 9.582 1.00 94.88 106 VAL A CA 1
ATOM 788 C C . VAL A 1 106 ? -9.913 -10.718 9.264 1.00 94.88 106 VAL A C 1
ATOM 790 O O . VAL A 1 106 ? -10.599 -11.663 8.861 1.00 94.88 106 VAL A O 1
ATOM 793 N N . GLU A 1 107 ? -10.384 -9.488 9.435 1.00 95.69 107 GLU A N 1
ATOM 794 C CA . GLU A 1 107 ? -11.764 -9.103 9.142 1.00 95.69 107 GLU A CA 1
ATOM 795 C C . GLU A 1 107 ? -11.932 -8.649 7.690 1.00 95.69 107 GLU A C 1
ATOM 797 O O . GLU A 1 107 ? -12.948 -8.972 7.071 1.00 95.69 107 GLU A O 1
ATOM 802 N N . ASP A 1 108 ? -10.915 -8.000 7.110 1.00 96.00 108 ASP A N 1
ATOM 803 C CA . ASP A 1 108 ? -10.902 -7.595 5.707 1.00 96.00 108 ASP A CA 1
ATOM 804 C C . ASP A 1 108 ? -9.728 -8.229 4.935 1.00 96.00 108 ASP A C 1
ATOM 806 O O . ASP A 1 108 ? -8.664 -7.628 4.733 1.00 96.00 108 ASP A O 1
ATOM 810 N N . PRO A 1 109 ? -9.899 -9.467 4.435 1.00 95.00 109 PRO A N 1
ATOM 811 C CA . PRO A 1 109 ? -8.870 -10.107 3.625 1.00 95.00 109 PRO A CA 1
ATOM 812 C C . PRO A 1 109 ? -8.656 -9.402 2.278 1.00 95.00 109 PRO A C 1
ATOM 814 O O . PRO A 1 109 ? -7.577 -9.532 1.695 1.00 95.00 109 PRO A O 1
ATOM 817 N N . VAL A 1 110 ? -9.638 -8.644 1.779 1.00 96.31 110 VAL A N 1
ATOM 818 C CA . VAL A 1 110 ? -9.532 -7.925 0.502 1.00 96.31 110 VAL A CA 1
ATOM 819 C C . VAL A 1 110 ? -8.580 -6.740 0.641 1.00 96.31 110 VAL A C 1
ATOM 821 O O . VAL A 1 110 ? -7.769 -6.523 -0.258 1.00 96.31 110 VAL A O 1
ATOM 824 N N . ALA A 1 111 ? -8.567 -6.053 1.788 1.00 96.25 111 ALA A N 1
ATOM 825 C CA . ALA A 1 111 ? -7.600 -4.988 2.071 1.00 96.25 111 ALA A CA 1
ATOM 826 C C . ALA A 1 111 ? -6.149 -5.484 1.955 1.00 96.25 111 ALA A C 1
ATOM 828 O O . ALA A 1 111 ? -5.284 -4.792 1.414 1.00 96.25 111 ALA A O 1
ATOM 829 N N . ARG A 1 112 ? -5.886 -6.723 2.390 1.00 94.62 112 ARG A N 1
ATOM 830 C CA . ARG A 1 112 ? -4.560 -7.351 2.275 1.00 94.62 112 ARG A CA 1
ATOM 831 C C . ARG A 1 112 ? -4.192 -7.714 0.844 1.00 94.62 112 ARG A C 1
ATOM 833 O O . ARG A 1 112 ? -3.028 -7.622 0.470 1.00 94.62 112 ARG A O 1
ATOM 840 N N . VAL A 1 113 ? -5.165 -8.124 0.037 1.00 94.62 113 VAL A N 1
ATOM 841 C CA . VAL A 1 113 ? -4.942 -8.376 -1.393 1.00 94.62 113 VAL A CA 1
ATOM 842 C C . VAL A 1 113 ? -4.682 -7.061 -2.130 1.00 94.62 113 VAL A C 1
ATOM 844 O O . VAL A 1 113 ? -3.775 -6.999 -2.960 1.00 94.62 113 VAL A O 1
ATOM 847 N N . ALA A 1 114 ? -5.411 -5.996 -1.789 1.00 96.06 114 ALA A N 1
ATOM 848 C CA . ALA A 1 114 ? -5.251 -4.682 -2.401 1.00 96.06 114 ALA A CA 1
ATOM 849 C C . ALA A 1 114 ? -3.823 -4.130 -2.242 1.00 96.06 114 ALA A C 1
ATOM 851 O O . ALA A 1 114 ? -3.303 -3.547 -3.193 1.00 96.06 114 ALA A O 1
ATOM 852 N N . LEU A 1 115 ? -3.152 -4.378 -1.105 1.00 95.50 115 LEU A N 1
ATOM 853 C CA . LEU A 1 115 ? -1.775 -3.928 -0.820 1.00 95.50 115 LEU A CA 1
ATOM 854 C C . LEU A 1 115 ? -0.766 -4.196 -1.950 1.00 95.50 115 LEU A C 1
ATOM 856 O O . LEU A 1 115 ? 0.139 -3.387 -2.167 1.00 95.50 115 LEU A O 1
ATOM 860 N N . TYR A 1 116 ? -0.918 -5.297 -2.692 1.00 93.94 116 TYR A N 1
ATOM 861 C CA . TYR A 1 116 ? -0.030 -5.647 -3.808 1.00 93.94 116 TYR A CA 1
ATOM 862 C C . TYR A 1 116 ? -0.101 -4.663 -4.980 1.00 93.94 116 TYR A C 1
ATOM 864 O O . TYR A 1 116 ? 0.868 -4.536 -5.728 1.00 93.94 116 TYR A O 1
ATOM 872 N N . SER A 1 117 ? -1.217 -3.949 -5.108 1.00 95.25 117 SER A N 1
ATOM 873 C CA . SER A 1 117 ? -1.480 -2.998 -6.185 1.00 95.25 117 SER A CA 1
ATOM 874 C C . SER A 1 117 ? -1.470 -1.539 -5.717 1.00 95.25 117 SER A C 1
ATOM 876 O O . SER A 1 117 ? -1.432 -0.635 -6.556 1.00 95.25 117 SER A O 1
ATOM 878 N N . VAL A 1 118 ? -1.451 -1.278 -4.401 1.00 96.38 118 VAL A N 1
ATOM 879 C CA . VAL A 1 118 ? -1.430 0.094 -3.867 1.00 96.38 118 VAL A CA 1
ATOM 880 C C . VAL A 1 118 ? -0.166 0.822 -4.319 1.00 96.38 118 VAL A C 1
ATOM 882 O O . VAL A 1 118 ? 0.960 0.404 -4.032 1.00 96.38 118 VAL A O 1
ATOM 885 N N . GLY A 1 119 ? -0.360 1.937 -5.022 1.00 94.44 119 GLY A N 1
ATOM 886 C CA . GLY A 1 119 ? 0.700 2.750 -5.618 1.00 94.44 119 GLY A CA 1
ATOM 887 C C . GLY A 1 119 ? 1.289 2.199 -6.925 1.00 94.44 119 GLY A C 1
ATOM 888 O O . GLY A 1 119 ? 2.148 2.843 -7.521 1.00 94.44 119 GLY A O 1
ATOM 889 N N . ALA A 1 120 ? 0.817 1.047 -7.412 1.00 94.50 120 ALA A N 1
ATOM 890 C CA . ALA A 1 120 ? 1.244 0.448 -8.681 1.00 94.50 120 ALA A CA 1
ATOM 891 C C . ALA A 1 120 ? 0.429 0.943 -9.896 1.00 94.50 120 ALA A C 1
ATOM 893 O O . ALA A 1 120 ? 0.561 0.409 -10.997 1.00 94.50 120 ALA A O 1
ATOM 894 N N . GLY A 1 121 ? -0.406 1.971 -9.707 1.00 93.31 121 GLY A N 1
ATOM 895 C CA . GLY A 1 121 ? -1.277 2.531 -10.745 1.00 93.31 121 GLY A CA 1
ATOM 896 C C . GLY A 1 121 ? -2.696 1.956 -10.770 1.00 93.31 12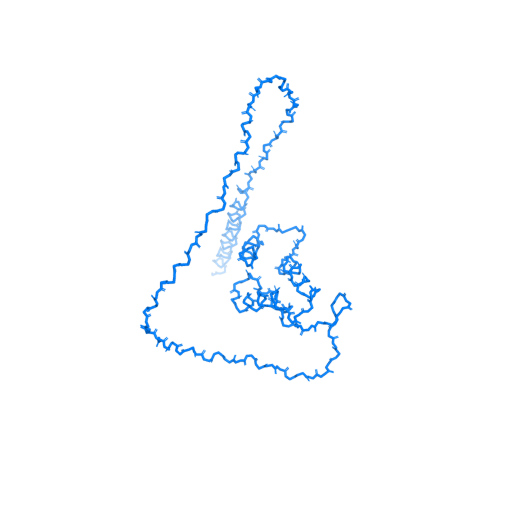1 GLY A C 1
ATOM 897 O O . GLY A 1 121 ? -3.415 2.201 -11.735 1.00 93.31 121 GLY A O 1
ATOM 898 N N . ASP A 1 122 ? -3.101 1.224 -9.729 1.00 96.69 122 ASP A N 1
ATOM 899 C CA . ASP A 1 122 ? -4.462 0.711 -9.561 1.00 96.69 122 ASP A CA 1
ATOM 900 C C . ASP A 1 122 ? -5.294 1.653 -8.662 1.00 96.69 122 ASP A C 1
ATOM 902 O O . ASP A 1 122 ? -5.087 1.695 -7.444 1.00 96.69 122 ASP A O 1
ATOM 906 N N . PRO A 1 123 ? -6.221 2.445 -9.233 1.00 95.94 123 PRO A N 1
ATOM 907 C CA . PRO A 1 123 ? -7.020 3.389 -8.460 1.00 95.94 123 PRO A CA 1
ATOM 908 C C . PRO A 1 123 ? -8.030 2.702 -7.533 1.00 95.94 123 PRO A C 1
ATOM 910 O O . PRO A 1 123 ? -8.369 3.274 -6.497 1.00 95.94 123 PRO A O 1
ATOM 913 N N . GLU A 1 124 ? -8.506 1.501 -7.872 1.00 97.25 124 GLU A N 1
ATOM 914 C CA . GLU A 1 124 ? -9.469 0.767 -7.046 1.00 97.25 124 GLU A CA 1
ATOM 915 C C . GLU A 1 124 ? -8.777 0.207 -5.806 1.00 97.25 124 GLU A C 1
ATOM 917 O O . GLU A 1 124 ? -9.289 0.365 -4.699 1.00 97.25 124 GLU A O 1
ATOM 922 N N . ALA A 1 125 ? -7.574 -0.350 -5.967 1.00 96.75 125 ALA A N 1
ATOM 923 C CA . ALA A 1 125 ? -6.764 -0.803 -4.841 1.00 96.75 125 ALA A CA 1
ATOM 924 C C . ALA A 1 125 ? -6.396 0.349 -3.895 1.00 96.75 125 ALA A C 1
ATOM 926 O O . ALA A 1 125 ? -6.510 0.198 -2.680 1.00 96.75 125 ALA A O 1
ATOM 927 N N . ASN A 1 126 ? -6.003 1.507 -4.443 1.00 96.38 126 ASN A N 1
ATOM 928 C CA . ASN A 1 126 ? -5.696 2.696 -3.645 1.00 96.38 126 ASN A CA 1
ATOM 929 C C . ASN A 1 126 ? -6.908 3.137 -2.814 1.00 96.38 126 ASN A C 1
ATOM 931 O O . ASN A 1 126 ? -6.788 3.303 -1.604 1.00 96.38 126 ASN A O 1
ATOM 935 N N . ALA A 1 127 ? -8.073 3.284 -3.453 1.00 96.56 127 ALA A N 1
ATOM 936 C CA . ALA A 1 127 ? -9.292 3.716 -2.778 1.00 96.56 127 ALA A CA 1
ATOM 937 C C . ALA A 1 127 ? -9.771 2.689 -1.743 1.00 96.56 127 ALA A C 1
ATOM 939 O O . ALA A 1 127 ? -10.227 3.061 -0.665 1.00 96.56 127 ALA A O 1
ATOM 940 N N . TYR A 1 128 ? -9.675 1.394 -2.050 1.00 97.69 128 TYR A N 1
ATOM 941 C CA . TYR A 1 128 ? -10.059 0.343 -1.113 1.00 97.69 128 TYR A CA 1
ATOM 942 C C . TYR A 1 128 ? -9.165 0.362 0.130 1.00 97.69 128 TYR A C 1
ATOM 944 O O . TYR A 1 128 ? -9.669 0.400 1.251 1.00 97.69 128 TYR A O 1
ATOM 952 N N . TRP A 1 129 ? -7.844 0.383 -0.065 1.00 97.12 129 TRP A N 1
ATOM 953 C CA . TRP A 1 129 ? -6.884 0.422 1.034 1.00 97.12 129 TRP A CA 1
ATOM 954 C C . TRP A 1 129 ? -7.042 1.687 1.886 1.00 97.12 129 TRP A C 1
ATOM 956 O O . TRP A 1 129 ? -7.076 1.582 3.109 1.00 97.12 129 TRP A O 1
ATOM 966 N N . GLU A 1 130 ? -7.215 2.857 1.259 1.00 96.38 130 GLU A N 1
ATOM 967 C CA . GLU A 1 130 ? -7.449 4.126 1.961 1.00 96.38 130 GLU A CA 1
ATOM 968 C C . GLU A 1 130 ? -8.706 4.051 2.839 1.00 96.38 130 GLU A C 1
ATOM 970 O O . GLU A 1 130 ? -8.669 4.401 4.017 1.00 96.38 130 GLU A O 1
ATOM 975 N N . ASN A 1 131 ? -9.808 3.514 2.309 1.00 97.06 131 ASN A N 1
ATOM 976 C CA . ASN A 1 131 ? -11.022 3.318 3.099 1.00 97.06 131 ASN A CA 1
ATOM 977 C C . ASN A 1 131 ? -10.789 2.353 4.272 1.00 97.06 131 ASN A C 1
ATOM 979 O O . ASN A 1 131 ? -11.211 2.651 5.388 1.00 97.06 131 ASN A O 1
ATOM 983 N N . ALA A 1 132 ? -10.085 1.239 4.052 1.00 97.25 132 ALA A N 1
ATOM 984 C CA . ALA A 1 132 ? -9.814 0.245 5.089 1.00 97.25 132 ALA A CA 1
ATOM 985 C C . ALA A 1 132 ? -8.962 0.814 6.242 1.00 97.25 132 ALA A C 1
ATOM 987 O O . ALA A 1 132 ? -9.289 0.624 7.414 1.00 97.25 132 ALA A O 1
ATOM 988 N N . ILE A 1 133 ? -7.904 1.583 5.959 1.00 96.31 133 ILE A N 1
ATOM 989 C CA . ILE A 1 133 ? -7.051 2.151 7.023 1.00 96.31 133 ILE A CA 1
ATOM 990 C C . ILE A 1 133 ? -7.741 3.236 7.861 1.00 96.31 133 ILE A C 1
ATOM 992 O O . ILE A 1 133 ? -7.270 3.549 8.961 1.00 96.31 133 ILE A O 1
ATOM 996 N N . PHE A 1 134 ? -8.863 3.781 7.388 1.00 96.44 134 PHE A N 1
ATOM 997 C CA . PHE A 1 134 ? -9.689 4.740 8.123 1.00 96.44 134 PHE A CA 1
ATOM 998 C C . PHE A 1 134 ? -11.007 4.154 8.640 1.00 96.44 134 PHE A C 1
ATOM 1000 O O . PHE A 1 134 ? -11.741 4.862 9.332 1.00 96.44 134 PHE A O 1
ATOM 1007 N N . ASP A 1 135 ? -11.300 2.879 8.380 1.00 97.50 135 ASP A N 1
ATOM 1008 C CA . ASP A 1 135 ? -12.552 2.251 8.794 1.00 97.50 135 ASP A CA 1
ATOM 1009 C C . ASP A 1 135 ? -12.570 1.991 10.315 1.00 97.50 135 ASP A C 1
ATOM 1011 O O . ASP A 1 135 ? -11.863 1.107 10.811 1.00 97.50 135 ASP A O 1
ATOM 1015 N N . PRO A 1 136 ? -13.388 2.709 11.109 1.00 96.88 136 PRO A N 1
ATOM 1016 C CA . PRO A 1 136 ? -13.443 2.502 12.553 1.00 96.88 136 PRO A CA 1
ATOM 1017 C C . PRO A 1 136 ? -14.021 1.137 12.947 1.00 96.88 136 PRO A C 1
ATOM 1019 O O . PRO A 1 136 ? -13.894 0.758 14.112 1.00 96.88 136 PRO A O 1
ATOM 1022 N N . THR A 1 137 ? -14.665 0.423 12.020 1.00 96.69 137 THR A N 1
ATOM 1023 C CA . THR A 1 137 ? -15.219 -0.910 12.261 1.00 96.69 137 THR A CA 1
ATOM 1024 C C . THR A 1 137 ? -14.148 -1.995 12.249 1.00 96.69 137 THR A C 1
ATOM 1026 O O . THR A 1 137 ? -14.318 -2.985 12.954 1.00 96.69 137 THR A O 1
ATOM 1029 N N . LEU A 1 138 ? -13.014 -1.770 11.572 1.00 96.38 138 LEU A N 1
ATOM 1030 C CA . LEU A 1 138 ? -11.888 -2.701 11.587 1.00 96.38 138 LEU A CA 1
ATOM 1031 C C . LEU A 1 138 ? -11.109 -2.654 12.915 1.00 96.38 138 LEU A C 1
ATOM 1033 O O . LEU A 1 138 ? -11.023 -1.606 13.574 1.00 96.38 138 LEU A O 1
ATOM 1037 N N . PRO A 1 139 ? -10.456 -3.755 13.323 1.00 96.50 139 PRO A N 1
ATOM 1038 C CA . PRO A 1 139 ? -9.577 -3.753 14.481 1.00 96.50 139 PRO A CA 1
ATOM 1039 C C . PRO A 1 139 ? -8.434 -2.748 14.310 1.00 96.50 139 PRO A C 1
ATOM 1041 O O . PRO A 1 139 ? -7.804 -2.654 13.258 1.00 96.50 139 PRO A O 1
ATOM 1044 N N . ALA A 1 140 ? -8.093 -2.021 15.377 1.00 96.62 140 ALA A N 1
ATOM 1045 C CA . ALA A 1 140 ? -6.974 -1.075 15.337 1.00 96.62 140 ALA A CA 1
ATOM 1046 C C . ALA A 1 140 ? -5.634 -1.751 14.992 1.00 96.62 140 ALA A C 1
ATOM 1048 O O . ALA A 1 140 ? -4.789 -1.133 14.350 1.00 96.62 140 ALA A O 1
ATOM 1049 N N . ALA A 1 141 ? -5.458 -3.012 15.404 1.00 96.12 141 ALA A N 1
ATOM 1050 C CA . ALA A 1 141 ? -4.303 -3.824 15.032 1.00 96.12 141 ALA A CA 1
ATOM 1051 C C . ALA A 1 141 ? -4.271 -4.107 13.523 1.00 96.12 141 ALA A C 1
ATOM 1053 O O . ALA A 1 141 ? -3.226 -3.955 12.908 1.00 96.12 141 ALA A O 1
ATOM 1054 N N . GLU A 1 142 ? -5.416 -4.423 12.916 1.00 97.12 142 GLU A N 1
ATOM 1055 C CA . GLU A 1 142 ? -5.502 -4.687 11.479 1.00 97.12 142 GLU A CA 1
ATOM 1056 C C . GLU A 1 142 ? -5.199 -3.444 10.648 1.00 97.12 142 GLU A C 1
ATOM 1058 O O . GLU A 1 142 ? -4.370 -3.500 9.745 1.00 97.12 142 GLU A O 1
ATOM 1063 N N . ARG A 1 143 ? -5.770 -2.288 11.005 1.00 96.88 143 ARG A N 1
ATOM 1064 C CA . ARG A 1 143 ? -5.454 -1.025 10.315 1.00 96.88 143 ARG A CA 1
ATOM 1065 C C . ARG A 1 143 ? -3.988 -0.637 10.446 1.00 96.88 143 ARG A C 1
ATOM 1067 O O . ARG A 1 143 ? -3.391 -0.157 9.489 1.00 96.88 143 ARG A O 1
ATOM 1074 N N . LYS A 1 144 ? -3.406 -0.842 11.630 1.00 96.06 144 LYS A N 1
ATOM 1075 C CA . LYS A 1 144 ? -1.979 -0.616 11.859 1.00 96.06 144 LYS A CA 1
ATOM 1076 C C . LYS A 1 144 ? -1.142 -1.520 10.952 1.00 96.06 144 LYS A C 1
ATOM 1078 O O . LYS A 1 144 ? -0.256 -1.015 10.273 1.00 96.06 144 LYS A O 1
ATOM 1083 N N . ASP A 1 145 ? -1.446 -2.812 10.921 1.00 96.31 145 ASP A N 1
ATOM 1084 C CA . ASP A 1 145 ? -0.726 -3.776 10.093 1.00 96.31 145 ASP A CA 1
ATOM 1085 C C . ASP A 1 145 ? -0.867 -3.436 8.602 1.00 96.31 145 ASP A C 1
ATOM 1087 O O . ASP A 1 145 ? 0.121 -3.473 7.890 1.00 96.31 145 ASP A O 1
ATOM 1091 N N . LEU A 1 146 ? -2.038 -2.997 8.123 1.00 96.31 146 LEU A N 1
ATOM 1092 C CA . LEU A 1 146 ? -2.208 -2.530 6.737 1.00 96.31 146 LEU A CA 1
ATOM 1093 C C . LEU A 1 146 ? -1.313 -1.326 6.392 1.00 96.31 146 LEU A C 1
ATOM 1095 O O . LEU A 1 146 ? -0.863 -1.208 5.252 1.00 96.31 146 LEU A O 1
ATOM 1099 N N . ILE A 1 147 ? -1.060 -0.431 7.351 1.00 95.19 147 ILE A N 1
ATOM 1100 C CA . ILE A 1 147 ? -0.144 0.708 7.180 1.00 95.19 147 ILE A CA 1
ATOM 1101 C C . ILE A 1 147 ? 1.316 0.244 7.199 1.00 95.19 147 ILE A C 1
ATOM 1103 O O . ILE A 1 147 ? 2.117 0.717 6.393 1.00 95.19 147 ILE A O 1
ATOM 1107 N N . GLU A 1 148 ? 1.672 -0.675 8.099 1.00 93.75 148 GLU A N 1
ATOM 1108 C CA . GLU A 1 148 ? 3.019 -1.248 8.170 1.00 93.75 148 GLU A CA 1
ATOM 1109 C C . GLU A 1 148 ? 3.326 -2.068 6.906 1.00 93.75 148 GLU A C 1
ATOM 1111 O O . GLU A 1 148 ? 4.297 -1.783 6.214 1.00 93.75 148 GLU A O 1
ATOM 1116 N N . ASP A 1 149 ? 2.440 -2.978 6.509 1.00 94.94 149 ASP A N 1
ATOM 1117 C CA . ASP A 1 149 ? 2.600 -3.858 5.349 1.00 94.94 149 ASP A CA 1
ATOM 1118 C C . ASP A 1 149 ? 2.658 -3.084 4.015 1.00 94.94 149 ASP A C 1
ATOM 1120 O O . ASP A 1 149 ? 3.246 -3.567 3.038 1.00 94.94 149 ASP A O 1
ATOM 1124 N N . LEU A 1 150 ? 2.097 -1.865 3.944 1.00 94.56 150 LEU A N 1
ATOM 1125 C CA . LEU A 1 150 ? 2.202 -1.000 2.761 1.00 94.56 150 LEU A CA 1
ATOM 1126 C C . LEU A 1 150 ? 3.662 -0.667 2.426 1.00 94.56 150 LEU A C 1
ATOM 1128 O O . LEU A 1 150 ? 4.007 -0.509 1.252 1.00 94.56 150 LEU A O 1
ATOM 1132 N N . ASN A 1 151 ? 4.538 -0.567 3.426 1.00 90.56 151 ASN A N 1
ATOM 1133 C CA . ASN A 1 151 ? 5.955 -0.297 3.196 1.00 90.56 151 ASN A CA 1
ATOM 1134 C C . ASN A 1 151 ? 6.749 -1.558 2.809 1.00 90.56 151 ASN A C 1
ATOM 1136 O O . ASN A 1 151 ? 7.858 -1.430 2.308 1.00 90.56 151 ASN A O 1
ATOM 1140 N N . GLU A 1 152 ? 6.196 -2.755 2.999 1.00 88.94 152 GLU A N 1
ATOM 1141 C CA . GLU A 1 152 ? 6.878 -4.026 2.732 1.00 88.94 152 GLU A CA 1
ATOM 1142 C C . GLU A 1 152 ? 6.419 -4.669 1.418 1.00 88.94 152 GLU A C 1
ATOM 1144 O O . GLU A 1 152 ? 7.181 -5.359 0.740 1.00 88.94 152 GLU A O 1
ATOM 1149 N N . THR A 1 153 ? 5.178 -4.420 1.014 1.00 92.19 153 THR A N 1
ATOM 1150 C CA . THR A 1 153 ? 4.556 -5.131 -0.105 1.00 92.19 153 THR A CA 1
ATOM 1151 C C . THR A 1 153 ? 4.996 -4.571 -1.459 1.00 92.19 153 THR A C 1
ATOM 1153 O O . THR A 1 153 ? 5.055 -3.362 -1.655 1.00 92.19 153 THR A O 1
ATOM 1156 N N . GLY A 1 154 ? 5.245 -5.423 -2.456 1.00 86.06 154 GLY A N 1
ATOM 1157 C CA . GLY A 1 154 ? 5.429 -4.995 -3.854 1.00 86.06 154 GLY A CA 1
ATOM 1158 C C . GLY A 1 154 ? 6.814 -4.443 -4.218 1.00 86.06 154 GLY A C 1
ATOM 1159 O O . GLY A 1 154 ? 7.030 -4.096 -5.376 1.00 86.06 154 GLY A O 1
ATOM 1160 N N . MET A 1 155 ? 7.761 -4.407 -3.275 1.00 89.38 155 MET A N 1
ATOM 1161 C CA . MET A 1 155 ? 9.179 -4.141 -3.551 1.00 89.38 155 MET A CA 1
ATOM 1162 C C . MET A 1 155 ? 9.982 -5.443 -3.593 1.00 89.38 155 MET A C 1
ATOM 1164 O O . MET A 1 155 ? 9.677 -6.396 -2.879 1.00 89.38 155 MET A O 1
ATOM 1168 N N . ALA A 1 156 ? 11.028 -5.484 -4.423 1.00 89.38 156 ALA A N 1
ATOM 1169 C CA . ALA A 1 156 ? 11.887 -6.666 -4.545 1.00 89.38 156 ALA A CA 1
ATOM 1170 C C . ALA A 1 156 ? 12.782 -6.884 -3.309 1.00 89.38 156 ALA A C 1
ATOM 1172 O O . ALA A 1 156 ? 12.985 -8.022 -2.891 1.00 89.38 156 ALA A O 1
ATOM 1173 N N . ASP A 1 157 ? 13.297 -5.797 -2.723 1.00 93.00 157 ASP A N 1
ATOM 1174 C CA . ASP A 1 157 ? 13.986 -5.785 -1.426 1.00 93.00 157 ASP A CA 1
ATOM 1175 C C . ASP A 1 157 ? 13.467 -4.605 -0.586 1.00 93.00 157 ASP A C 1
ATOM 1177 O O . ASP A 1 157 ? 14.009 -3.500 -0.666 1.00 93.00 157 ASP A O 1
ATOM 1181 N N . PRO A 1 158 ? 12.418 -4.812 0.230 1.00 90.75 158 PRO A N 1
ATOM 1182 C CA . PRO A 1 158 ? 11.828 -3.742 1.031 1.00 90.75 158 PRO A CA 1
ATOM 1183 C C . PRO A 1 158 ? 12.786 -3.106 2.046 1.00 90.75 158 PRO A C 1
ATOM 1185 O O . PRO A 1 158 ? 12.581 -1.970 2.465 1.00 90.75 158 PRO A O 1
ATOM 1188 N N . ARG A 1 159 ? 13.852 -3.814 2.447 1.00 93.12 159 ARG A N 1
ATOM 1189 C CA . ARG A 1 159 ? 14.847 -3.291 3.398 1.00 93.12 159 ARG A CA 1
ATOM 1190 C C . ARG A 1 159 ? 15.924 -2.453 2.717 1.00 93.12 159 ARG A C 1
ATOM 1192 O O . ARG A 1 159 ? 16.577 -1.656 3.389 1.00 93.12 159 ARG A O 1
ATOM 1199 N N . HIS A 1 160 ? 16.094 -2.606 1.406 1.00 94.06 160 HIS A N 1
ATOM 1200 C CA . HIS A 1 160 ? 17.045 -1.842 0.602 1.00 94.06 160 HIS A CA 1
ATOM 1201 C C . HIS A 1 160 ? 16.413 -1.438 -0.741 1.00 94.06 160 HIS A C 1
ATOM 1203 O O . HIS A 1 160 ? 16.849 -1.919 -1.791 1.00 94.06 160 HIS A O 1
ATOM 1209 N N . PRO A 1 161 ? 15.401 -0.548 -0.731 1.00 92.75 161 PRO A N 1
ATOM 1210 C CA . PRO A 1 161 ? 14.727 -0.134 -1.953 1.00 92.75 161 PRO A CA 1
ATOM 1211 C C . PRO A 1 161 ? 15.718 0.467 -2.951 1.00 92.75 161 PRO A C 1
ATOM 1213 O O . PRO A 1 161 ? 16.558 1.311 -2.616 1.00 92.75 161 PRO A O 1
ATOM 1216 N N . GLY A 1 162 ? 15.623 0.013 -4.196 1.00 94.06 162 GLY A N 1
ATOM 1217 C CA . GLY A 1 162 ? 16.450 0.473 -5.297 1.00 94.06 162 GLY A CA 1
ATOM 1218 C C . GLY A 1 162 ? 15.829 1.661 -6.038 1.00 94.06 162 GLY A C 1
ATOM 1219 O O . GLY A 1 162 ? 14.666 2.010 -5.839 1.00 94.06 162 GLY A O 1
ATOM 1220 N N . PRO A 1 163 ? 16.565 2.271 -6.985 1.00 95.62 163 PRO A N 1
ATOM 1221 C CA . PRO A 1 163 ? 16.023 3.336 -7.830 1.00 95.62 163 PRO A CA 1
ATOM 1222 C C . PRO A 1 163 ? 14.781 2.929 -8.640 1.00 95.62 163 PRO A C 1
ATOM 1224 O O . PRO A 1 163 ? 13.982 3.791 -8.992 1.00 95.62 163 PRO A O 1
ATOM 1227 N N . SER A 1 164 ? 14.611 1.635 -8.937 1.00 94.62 164 SER A N 1
ATOM 1228 C CA . SER A 1 164 ? 13.422 1.097 -9.611 1.00 94.62 164 SER A CA 1
ATOM 1229 C C . SER A 1 164 ? 12.160 1.152 -8.755 1.00 94.62 164 SER A C 1
ATOM 1231 O O . SER A 1 164 ? 11.071 1.208 -9.314 1.00 94.62 164 SER A O 1
ATOM 1233 N N . ASP A 1 165 ? 12.303 1.164 -7.429 1.00 94.19 165 ASP A N 1
ATOM 1234 C CA . ASP A 1 165 ? 11.182 1.192 -6.485 1.00 94.19 165 ASP A CA 1
ATOM 1235 C C . ASP A 1 165 ? 10.720 2.631 -6.191 1.00 94.19 165 ASP A C 1
ATOM 1237 O O . ASP A 1 165 ? 9.628 2.843 -5.666 1.00 94.19 165 ASP A O 1
ATOM 1241 N N . LEU A 1 166 ? 11.513 3.644 -6.575 1.00 94.38 166 LEU A N 1
ATOM 1242 C CA . LEU A 1 166 ? 11.193 5.059 -6.346 1.00 94.38 166 LEU A CA 1
ATOM 1243 C C . LEU A 1 166 ? 9.799 5.474 -6.842 1.00 94.38 166 LEU A C 1
ATOM 1245 O O . LEU A 1 166 ? 9.113 6.166 -6.088 1.00 94.38 166 LEU A O 1
ATOM 1249 N N . PRO A 1 167 ? 9.338 5.089 -8.051 1.00 95.12 167 PRO A N 1
ATOM 1250 C CA . PRO A 1 167 ? 7.993 5.445 -8.496 1.00 95.12 167 PRO A CA 1
ATOM 1251 C C . PRO A 1 167 ? 6.899 4.912 -7.562 1.00 95.12 167 PRO A C 1
ATOM 1253 O O . PRO A 1 167 ? 5.969 5.648 -7.237 1.00 95.12 167 PRO A O 1
ATOM 1256 N N . LEU A 1 168 ? 7.042 3.671 -7.084 1.00 94.81 168 LEU A N 1
ATOM 1257 C CA . LEU A 1 168 ? 6.095 3.042 -6.162 1.00 94.81 168 LEU A CA 1
ATOM 1258 C C . LEU A 1 168 ? 6.093 3.756 -4.804 1.00 94.81 168 LEU A C 1
ATOM 1260 O O . LEU A 1 168 ? 5.033 4.102 -4.285 1.00 94.81 168 LEU A O 1
ATOM 1264 N N . ILE A 1 169 ? 7.278 4.041 -4.259 1.00 94.06 169 ILE A N 1
ATOM 1265 C CA . ILE A 1 169 ? 7.439 4.748 -2.980 1.00 94.06 169 ILE A CA 1
ATOM 1266 C C . ILE A 1 169 ? 6.804 6.140 -3.045 1.00 94.06 169 ILE A C 1
ATOM 1268 O O . ILE A 1 169 ? 6.035 6.508 -2.160 1.00 94.06 169 ILE A O 1
ATOM 1272 N N . LEU A 1 170 ? 7.084 6.909 -4.101 1.00 94.94 170 LEU A N 1
ATOM 1273 C CA . LEU A 1 170 ? 6.511 8.245 -4.270 1.00 94.94 170 LEU A CA 1
ATOM 1274 C C . LEU A 1 170 ? 4.990 8.201 -4.407 1.00 94.94 170 LEU A C 1
ATOM 1276 O O . LEU A 1 170 ? 4.314 9.047 -3.827 1.00 94.94 170 LEU A O 1
ATOM 1280 N N . SER A 1 171 ? 4.449 7.215 -5.130 1.00 95.00 171 SER A N 1
ATOM 1281 C CA . SER A 1 171 ? 2.999 7.043 -5.227 1.00 95.00 171 SER A CA 1
ATOM 1282 C C . SER A 1 171 ? 2.370 6.737 -3.871 1.00 95.00 171 SER A C 1
ATOM 1284 O O . SER A 1 171 ? 1.281 7.226 -3.598 1.00 95.00 171 SER A O 1
ATOM 1286 N N . ARG A 1 172 ? 3.032 5.946 -3.022 1.00 94.31 172 ARG A N 1
ATOM 1287 C CA . ARG A 1 172 ? 2.515 5.580 -1.695 1.00 94.31 172 ARG A CA 1
ATOM 1288 C C . ARG A 1 172 ? 2.595 6.720 -0.689 1.00 94.31 172 ARG A C 1
ATOM 1290 O O . ARG A 1 172 ? 1.673 6.872 0.095 1.00 94.31 172 ARG A O 1
ATOM 1297 N N . ILE A 1 173 ? 3.631 7.560 -0.757 1.00 93.06 173 ILE A N 1
ATOM 1298 C CA . ILE A 1 173 ? 3.739 8.772 0.077 1.00 93.06 173 ILE A CA 1
ATOM 1299 C C . ILE A 1 173 ? 2.579 9.744 -0.183 1.00 93.06 173 ILE A C 1
ATOM 1301 O O . ILE A 1 173 ? 2.202 10.483 0.710 1.00 93.06 173 ILE A O 1
ATOM 1305 N N . GLN A 1 174 ? 2.005 9.760 -1.387 1.00 91.56 174 GLN A N 1
ATOM 1306 C CA . GLN A 1 174 ? 0.865 10.630 -1.696 1.00 91.56 174 GLN A CA 1
ATOM 1307 C C . GLN A 1 174 ? -0.465 10.143 -1.101 1.00 91.56 174 GLN A C 1
ATOM 1309 O O . GLN A 1 174 ? -1.423 10.912 -1.099 1.00 91.56 174 GLN A O 1
ATOM 1314 N N . LEU A 1 175 ? -0.537 8.888 -0.644 1.00 86.62 175 LEU A N 1
ATOM 1315 C CA . LEU A 1 175 ? -1.746 8.273 -0.080 1.00 86.62 175 LEU A CA 1
ATOM 1316 C C . LEU A 1 175 ? -1.838 8.405 1.451 1.00 86.62 175 LEU A C 1
ATOM 1318 O O . LEU A 1 175 ? -2.859 8.033 2.022 1.00 86.62 175 LEU A O 1
ATOM 1322 N N . ILE A 1 176 ? -0.777 8.885 2.107 1.00 81.00 176 ILE A N 1
ATOM 1323 C CA . ILE A 1 176 ? -0.635 8.990 3.570 1.00 81.00 176 ILE A CA 1
ATOM 1324 C C . ILE A 1 176 ? -0.388 10.435 4.000 1.00 81.00 176 ILE A C 1
ATOM 1326 O O . ILE A 1 176 ? -0.840 10.787 5.112 1.00 81.00 176 ILE A O 1
#

Foldseek 3Di:
DVVVVVVVVVVVVVVVVVVVVVVVVVVPVPDDPDDPDPDPDDDDDDDDDDDDDDDDDDDDDDDDDDDDDDDDDDDDPPPPPDPDDDPPPPPDDPVDPFDDDPHHGFPDVVLVVLLQCQLVPDPVSLVVVLCVLPPPVGDPVNSVVSVVCSLVHNAPDSVDGDPVCVSSVVSNVVSD

pLDDT: mean 75.31, std 19.52, range [41.03, 97.69]

Radius of gyration: 31.85 Å; chains: 1; bounding box: 66×64×83 Å

Secondary structure (DSSP, 8-state):
-HHHHHHHHHHHHHHHHHHHHHHHHHHHT----------------------------------------PPPPP---------------------PPPPEETTEE-S-HHHHHHTTTTTTT-HHHHHHHHHHHH-TTS-HHHHHHHHHHHTTTT-SSTTS--TTTHHHHHHHHTT-

Sequence (176 aa):
MKTRILFVAGVMVVLAIITAQVLISRHSSIRKFEPPRTELTKPTVPTAAAIIKVPAPEKTPLEAITSSRQDAPAASATSTKVPTGTPLQTETANAEKPIMYNGYPVEDPVARVALYSVGAGDPEANAYWENAIFDPTLPAAERKDLIEDLNETGMADPRHPGPSDLPLILSRIQLI